Protein AF-A0AAU9E3R1-F1 (afdb_monomer_lite)

Foldseek 3Di:
DVVQAFDKAKWFFPAWAQRADPPDRAGQNFTKTFGPPDQAQVGDGQIETEPDDRGTDGMDIFGFFKWKDFPVDRHIHTYGYHDHPPDDLVRVCVNCCSPCVVTDIDMDGPNPPPPDPPLPLVDFDDDPHDTDWDWDADPNDIDTHRDGDDDDPPDDPVRRVVVD

Organism: NCBI:txid3065157

Structure (mmCIF, N/CA/C/O backbone):
data_AF-A0AAU9E3R1-F1
#
_entry.id   AF-A0AAU9E3R1-F1
#
loop_
_atom_site.group_PDB
_atom_site.id
_atom_site.type_symbol
_atom_site.label_atom_id
_atom_site.label_alt_id
_atom_site.label_comp_id
_atom_site.label_asym_id
_atom_site.label_entity_id
_atom_site.label_seq_id
_atom_site.pdbx_PDB_ins_code
_atom_site.Cartn_x
_atom_site.Cartn_y
_atom_site.Cartn_z
_atom_site.occupancy
_atom_site.B_iso_or_equiv
_atom_site.auth_seq_id
_atom_site.auth_comp_id
_atom_site.auth_asym_id
_atom_site.auth_atom_id
_atom_site.pdbx_PDB_model_num
ATOM 1 N N . MET A 1 1 ? -1.025 -15.564 2.457 1.00 79.44 1 MET A N 1
ATOM 2 C CA . MET A 1 1 ? -0.574 -14.158 2.478 1.00 79.44 1 MET A CA 1
ATOM 3 C C . MET A 1 1 ? -0.829 -13.427 3.807 1.00 79.44 1 MET A C 1
ATOM 5 O O . MET A 1 1 ? 0.032 -12.688 4.262 1.00 79.44 1 MET A O 1
ATOM 9 N N . ASN A 1 2 ? -1.946 -13.687 4.497 1.00 80.19 2 ASN A N 1
ATOM 10 C CA . ASN A 1 2 ? -2.422 -12.922 5.670 1.00 80.19 2 ASN A CA 1
ATOM 11 C C . ASN A 1 2 ? -1.436 -12.721 6.838 1.00 80.19 2 ASN A C 1
ATOM 13 O O . ASN A 1 2 ? -1.555 -11.736 7.556 1.00 80.19 2 ASN A O 1
ATOM 17 N N . LYS A 1 3 ? -0.437 -13.598 7.016 1.00 83.56 3 LYS A N 1
ATOM 18 C CA . LYS A 1 3 ? 0.594 -13.469 8.068 1.00 83.56 3 LYS A CA 1
ATOM 19 C C . LYS A 1 3 ? 1.448 -12.195 7.973 1.00 83.56 3 LYS A C 1
ATOM 21 O O . LYS A 1 3 ? 2.125 -11.855 8.937 1.00 83.56 3 LYS A O 1
ATOM 26 N N . TYR A 1 4 ? 1.464 -11.550 6.805 1.00 88.25 4 TYR A N 1
ATOM 27 C CA . TYR A 1 4 ? 2.229 -10.327 6.573 1.00 88.25 4 TYR A CA 1
ATOM 28 C C . TYR A 1 4 ? 1.477 -9.072 7.000 1.00 88.25 4 TYR A C 1
ATOM 30 O O . TYR A 1 4 ? 2.124 -8.070 7.277 1.00 88.25 4 TYR A O 1
ATOM 38 N N . LEU A 1 5 ? 0.144 -9.111 7.081 1.00 89.88 5 LEU A N 1
ATOM 39 C CA . LEU A 1 5 ? -0.655 -7.948 7.453 1.00 89.88 5 LEU A CA 1
ATOM 40 C C . LEU A 1 5 ? -0.228 -7.449 8.844 1.00 89.88 5 LEU A C 1
ATOM 42 O O . LEU A 1 5 ? -0.174 -8.224 9.797 1.00 89.88 5 LEU A O 1
ATOM 46 N N . GLY A 1 6 ? 0.112 -6.165 8.957 1.00 87.31 6 GLY A N 1
ATOM 47 C CA . GLY A 1 6 ? 0.613 -5.569 10.200 1.00 87.31 6 GLY A CA 1
ATOM 48 C C . GLY A 1 6 ? 2.113 -5.652 10.428 1.00 87.31 6 GLY A C 1
ATOM 49 O O . GLY A 1 6 ? 2.620 -4.936 11.289 1.00 87.31 6 GLY A O 1
ATOM 50 N N . GLN A 1 7 ? 2.824 -6.477 9.664 1.00 91.94 7 GLN A N 1
ATOM 51 C CA . GLN A 1 7 ? 4.262 -6.637 9.823 1.00 91.94 7 GLN A CA 1
ATOM 52 C C . GLN A 1 7 ? 5.021 -5.516 9.125 1.00 91.94 7 GLN A C 1
ATOM 54 O O . GLN A 1 7 ? 4.616 -5.039 8.063 1.00 91.94 7 GLN A O 1
ATOM 59 N N . THR A 1 8 ? 6.155 -5.134 9.705 1.00 94.56 8 THR A N 1
ATOM 60 C CA . THR A 1 8 ? 7.157 -4.328 9.010 1.00 94.56 8 THR A CA 1
ATOM 61 C C . THR A 1 8 ? 7.978 -5.238 8.108 1.00 94.56 8 THR A C 1
ATOM 63 O O . THR A 1 8 ? 8.484 -6.268 8.556 1.00 94.56 8 THR A O 1
ATOM 66 N N . VAL A 1 9 ? 8.111 -4.867 6.839 1.00 94.25 9 VAL A N 1
ATOM 67 C CA . VAL A 1 9 ? 8.915 -5.596 5.857 1.00 94.25 9 VAL A CA 1
ATOM 68 C C . VAL A 1 9 ? 9.820 -4.628 5.106 1.00 94.25 9 VAL A C 1
ATOM 70 O O . VAL A 1 9 ? 9.459 -3.470 4.886 1.00 94.25 9 VAL A O 1
ATOM 73 N N . LYS A 1 10 ? 10.989 -5.122 4.695 1.00 95.19 10 LYS A N 1
ATOM 74 C CA . LYS A 1 10 ? 11.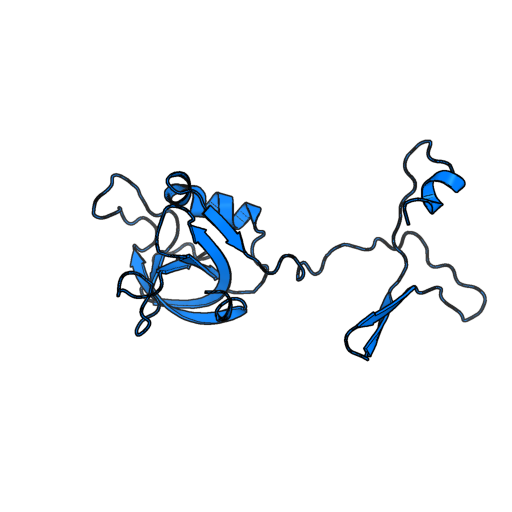910 -4.411 3.809 1.00 95.19 10 LYS A CA 1
ATOM 75 C C . LYS A 1 10 ? 11.772 -4.956 2.389 1.00 95.19 10 LYS A C 1
ATOM 77 O O . LYS A 1 10 ? 11.769 -6.172 2.197 1.00 95.19 10 LYS A O 1
ATOM 82 N N . ILE A 1 11 ? 11.667 -4.061 1.414 1.00 95.19 11 ILE A N 1
ATOM 83 C CA . ILE A 1 11 ? 11.524 -4.388 -0.006 1.00 95.19 11 ILE A CA 1
ATOM 84 C C . ILE A 1 11 ? 12.573 -3.675 -0.853 1.00 95.19 11 ILE A C 1
ATOM 86 O O . ILE A 1 11 ? 13.043 -2.585 -0.510 1.00 95.19 11 ILE A O 1
ATOM 90 N N . LYS A 1 12 ? 12.917 -4.299 -1.980 1.00 96.06 12 LYS A N 1
ATOM 91 C CA . LYS A 1 12 ? 13.705 -3.687 -3.053 1.00 96.06 12 LYS A CA 1
ATOM 92 C C . LYS A 1 12 ? 12.769 -3.156 -4.123 1.00 96.06 12 LYS A C 1
ATOM 94 O O . LYS A 1 12 ? 11.805 -3.829 -4.477 1.00 96.06 12 LYS A O 1
ATOM 99 N N . ILE A 1 13 ? 13.066 -1.967 -4.632 1.00 96.38 13 ILE A N 1
ATOM 100 C CA . ILE A 1 13 ? 12.261 -1.327 -5.671 1.00 96.38 13 ILE A CA 1
ATOM 101 C C . ILE A 1 13 ? 12.754 -1.799 -7.033 1.00 96.38 13 ILE A C 1
ATOM 103 O O . ILE A 1 13 ? 13.927 -1.638 -7.367 1.00 96.38 13 ILE A O 1
ATOM 107 N N . ASP A 1 14 ? 11.857 -2.378 -7.819 1.00 94.31 14 ASP A N 1
ATOM 108 C CA . ASP A 1 14 ? 12.096 -2.768 -9.212 1.00 94.31 14 ASP A CA 1
ATOM 109 C C . ASP A 1 14 ? 11.474 -1.755 -10.189 1.00 94.31 14 ASP A C 1
ATOM 111 O O . ASP A 1 14 ? 11.982 -1.559 -11.294 1.00 94.31 14 ASP A O 1
ATOM 115 N N . ARG A 1 15 ? 10.400 -1.073 -9.770 1.00 96.06 15 ARG A N 1
ATOM 116 C CA . ARG A 1 15 ? 9.651 -0.093 -10.557 1.00 96.06 15 ARG A CA 1
ATOM 117 C C . ARG A 1 15 ? 9.432 1.170 -9.720 1.00 96.06 15 ARG A C 1
ATOM 119 O O . ARG A 1 15 ? 8.411 1.314 -9.042 1.00 96.06 15 ARG A O 1
ATOM 126 N N . PRO A 1 16 ? 10.400 2.103 -9.751 1.00 97.31 16 PRO A N 1
ATOM 127 C CA . PRO A 1 16 ? 10.285 3.368 -9.041 1.00 97.31 16 PRO A CA 1
ATOM 128 C C . PRO A 1 16 ? 9.123 4.217 -9.567 1.00 97.31 16 PRO A C 1
ATOM 130 O O . PRO A 1 16 ? 8.690 4.059 -10.714 1.00 97.31 16 PRO A O 1
ATOM 133 N N . LEU A 1 17 ? 8.655 5.157 -8.750 1.00 97.38 17 LEU A N 1
ATOM 134 C CA . LEU A 1 17 ? 7.641 6.136 -9.139 1.00 97.38 17 LEU A CA 1
ATOM 135 C C . LEU A 1 17 ? 8.030 6.830 -10.458 1.00 97.38 17 LEU A C 1
ATOM 137 O O . LEU A 1 17 ? 9.159 7.281 -10.640 1.00 97.38 17 LEU A O 1
ATOM 141 N N . GLY A 1 18 ? 7.084 6.891 -11.394 1.00 95.94 18 GLY A N 1
ATOM 142 C CA . GLY A 1 18 ? 7.255 7.470 -12.728 1.00 95.94 18 GLY A CA 1
ATOM 143 C C . GLY A 1 18 ? 7.895 6.533 -13.757 1.00 95.94 18 GLY A C 1
ATOM 144 O O . GLY A 1 18 ? 7.987 6.896 -14.930 1.00 95.94 18 GLY A O 1
ATOM 145 N N . SER A 1 19 ? 8.318 5.327 -13.365 1.00 96.25 19 SER A N 1
ATOM 146 C CA . SER A 1 19 ? 8.871 4.347 -14.304 1.00 96.25 19 SER A CA 1
ATOM 147 C C . SER A 1 19 ? 7.798 3.761 -15.228 1.00 96.25 19 SER A C 1
ATOM 149 O O . SER A 1 19 ? 6.614 3.675 -14.889 1.00 96.25 19 SER A O 1
ATOM 151 N N . LYS A 1 20 ? 8.218 3.357 -16.431 1.00 94.50 20 LYS A N 1
ATOM 152 C CA . LYS A 1 20 ? 7.357 2.696 -17.417 1.00 94.50 20 LYS A CA 1
ATOM 153 C C . LYS A 1 20 ? 7.396 1.181 -17.227 1.00 94.50 20 LYS A C 1
ATOM 155 O O . LYS A 1 20 ? 8.466 0.608 -17.031 1.00 94.50 20 LYS A O 1
ATOM 160 N N . HIS A 1 21 ? 6.247 0.524 -17.351 1.00 92.12 21 HIS A N 1
ATOM 161 C CA . HIS A 1 21 ? 6.158 -0.929 -17.314 1.00 92.12 21 HIS A CA 1
ATOM 162 C C . HIS A 1 21 ? 6.989 -1.551 -18.462 1.00 92.12 21 HIS A C 1
ATOM 164 O O . HIS A 1 21 ? 6.821 -1.153 -19.616 1.00 92.12 21 HIS A O 1
ATOM 170 N N . PRO A 1 22 ? 7.839 -2.569 -18.210 1.00 90.06 22 PRO A N 1
ATOM 171 C CA . PRO A 1 22 ? 8.751 -3.111 -19.229 1.00 90.06 22 PRO A CA 1
ATOM 172 C C . PRO A 1 22 ? 8.067 -3.681 -20.481 1.00 90.06 22 PRO A C 1
ATOM 174 O O . PRO A 1 22 ? 8.638 -3.664 -21.567 1.00 90.06 22 PRO A O 1
ATOM 177 N N . LYS A 1 23 ? 6.850 -4.218 -20.323 1.00 90.50 23 LYS A N 1
ATOM 178 C CA . LYS A 1 23 ? 6.089 -4.896 -21.392 1.00 90.50 23 LYS A CA 1
ATOM 179 C C . LYS A 1 23 ? 4.854 -4.135 -21.885 1.00 90.50 23 LYS A C 1
ATOM 181 O O . LYS A 1 23 ? 4.328 -4.473 -22.938 1.00 90.50 23 LYS A O 1
ATOM 186 N N . TYR A 1 24 ? 4.364 -3.156 -21.126 1.00 89.44 24 TYR A N 1
ATOM 187 C CA . TYR A 1 24 ? 3.051 -2.540 -21.352 1.00 89.44 24 TYR A CA 1
ATOM 188 C C . TYR A 1 24 ? 3.182 -1.018 -21.357 1.00 89.44 24 TYR A C 1
ATOM 190 O O . TYR A 1 24 ? 4.086 -0.472 -20.730 1.00 89.44 24 TYR A O 1
ATOM 198 N N . ASP A 1 25 ? 2.283 -0.321 -22.050 1.00 90.94 25 ASP A N 1
ATOM 199 C CA . ASP A 1 25 ? 2.281 1.146 -22.110 1.00 90.94 25 ASP A CA 1
ATOM 200 C C . ASP A 1 25 ? 1.593 1.758 -20.878 1.00 90.94 25 ASP A C 1
ATOM 202 O O . ASP A 1 25 ? 0.580 2.443 -20.966 1.00 90.94 25 ASP A O 1
ATOM 206 N N . LEU A 1 26 ? 2.132 1.435 -19.702 1.00 93.06 26 LEU A N 1
ATOM 207 C CA . LEU A 1 26 ? 1.637 1.851 -18.393 1.00 93.06 26 LEU A CA 1
ATOM 208 C C . LEU A 1 26 ? 2.780 2.497 -17.611 1.00 93.06 26 LEU A C 1
ATOM 210 O O . LEU A 1 26 ? 3.906 2.004 -17.644 1.00 93.06 26 LEU A O 1
ATOM 214 N N . PHE A 1 27 ? 2.489 3.569 -16.884 1.00 94.69 27 PHE A N 1
ATOM 215 C CA . PHE A 1 27 ? 3.428 4.187 -15.949 1.00 94.69 27 PHE A CA 1
ATOM 216 C C . PHE A 1 27 ? 3.020 3.871 -14.516 1.00 94.69 27 PHE A C 1
ATOM 218 O O . PHE A 1 27 ? 1.831 3.757 -14.227 1.00 94.69 27 PHE A O 1
ATOM 225 N N . TYR A 1 28 ? 4.005 3.749 -13.631 1.00 96.44 28 TYR A N 1
ATOM 226 C CA . TYR A 1 28 ? 3.792 3.522 -12.206 1.00 96.44 28 TYR A CA 1
ATOM 227 C C . TYR A 1 28 ? 3.655 4.865 -11.477 1.00 96.44 28 TYR A C 1
ATOM 229 O O . TYR A 1 28 ? 4.656 5.561 -11.313 1.00 96.44 28 TYR A O 1
ATOM 237 N N . PRO A 1 29 ? 2.450 5.264 -11.023 1.00 96.50 29 PRO A N 1
ATOM 238 C CA . PRO A 1 29 ? 2.260 6.500 -10.261 1.00 96.50 29 PRO A CA 1
ATOM 239 C C . PRO A 1 29 ? 2.720 6.373 -8.799 1.00 96.50 29 PRO A C 1
ATOM 241 O O . PRO A 1 29 ? 2.718 7.360 -8.070 1.00 96.50 29 PRO A O 1
ATOM 244 N N . ILE A 1 30 ? 3.098 5.166 -8.374 1.00 97.62 30 ILE A N 1
ATOM 245 C CA . ILE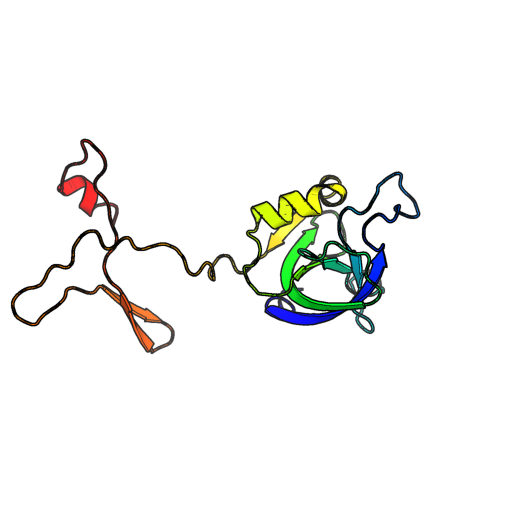 A 1 30 ? 3.574 4.817 -7.034 1.00 97.62 30 ILE A CA 1
ATOM 246 C C . ILE A 1 30 ? 4.790 3.895 -7.147 1.00 97.62 30 ILE A C 1
ATOM 248 O O . ILE A 1 30 ? 4.962 3.230 -8.168 1.00 97.62 30 ILE A O 1
ATOM 252 N N . ASN A 1 31 ? 5.628 3.839 -6.110 1.00 98.12 31 ASN A N 1
ATOM 253 C CA . ASN A 1 31 ? 6.745 2.895 -6.084 1.00 98.12 31 ASN A CA 1
ATOM 254 C C . ASN A 1 31 ? 6.221 1.452 -5.954 1.00 98.12 31 ASN A C 1
ATOM 256 O O . ASN A 1 31 ? 5.293 1.182 -5.186 1.00 98.12 31 ASN A O 1
ATOM 260 N N . TYR A 1 32 ? 6.844 0.535 -6.688 1.00 97.19 32 TYR A N 1
ATOM 261 C CA . TYR A 1 32 ? 6.552 -0.896 -6.669 1.00 97.19 32 TYR A CA 1
ATOM 262 C C . TYR A 1 32 ? 7.855 -1.684 -6.520 1.00 97.19 32 TYR A C 1
ATOM 264 O O . TYR A 1 32 ? 8.912 -1.255 -6.990 1.00 97.19 32 TYR A O 1
ATOM 272 N N . GLY A 1 33 ? 7.782 -2.794 -5.795 1.00 95.44 33 GLY A N 1
ATOM 273 C CA . GLY A 1 33 ? 8.936 -3.609 -5.449 1.00 95.44 33 GLY A CA 1
ATOM 274 C C . GLY A 1 33 ? 8.544 -4.994 -4.961 1.00 95.44 33 GLY A C 1
ATOM 275 O O . GLY A 1 33 ? 7.380 -5.373 -5.020 1.00 95.44 33 GLY A O 1
ATOM 276 N N . TYR A 1 34 ? 9.516 -5.723 -4.419 1.00 94.50 34 TYR A N 1
ATOM 277 C CA . TYR A 1 34 ? 9.324 -7.077 -3.896 1.00 94.50 34 TYR A CA 1
ATOM 278 C C . TYR A 1 34 ? 10.118 -7.311 -2.605 1.00 94.50 34 TYR A C 1
ATOM 280 O O . TYR A 1 34 ? 11.138 -6.661 -2.343 1.00 94.50 34 TYR A O 1
ATOM 288 N N . ILE A 1 35 ? 9.663 -8.263 -1.784 1.00 91.62 35 ILE A N 1
ATOM 289 C CA . ILE A 1 35 ? 10.396 -8.706 -0.589 1.00 91.62 35 ILE A CA 1
ATOM 290 C C . ILE A 1 35 ? 11.518 -9.666 -1.007 1.00 91.62 35 ILE A C 1
ATOM 292 O O . ILE A 1 35 ? 11.269 -10.784 -1.465 1.00 91.62 35 ILE A O 1
ATOM 296 N N . GLU A 1 36 ? 12.768 -9.257 -0.789 1.00 83.75 36 GLU A N 1
ATOM 297 C CA . GLU A 1 36 ? 13.945 -10.079 -1.081 1.00 83.75 36 GLU A CA 1
ATOM 298 C C . GLU A 1 36 ? 13.976 -11.362 -0.229 1.00 83.75 36 GLU A C 1
ATOM 300 O O . GLU A 1 36 ? 13.693 -11.344 0.969 1.00 83.75 36 GLU A O 1
ATOM 305 N N . GLY A 1 37 ? 14.326 -12.494 -0.848 1.00 75.31 37 GLY A N 1
ATOM 306 C CA . GLY A 1 37 ? 14.452 -13.784 -0.158 1.00 75.31 37 GLY A CA 1
ATOM 307 C C . GLY A 1 37 ? 13.125 -14.477 0.176 1.00 75.31 37 GLY A C 1
ATOM 308 O O . GLY A 1 37 ? 13.131 -15.496 0.867 1.00 75.31 37 GLY A O 1
ATOM 309 N N . THR A 1 38 ? 11.994 -13.954 -0.306 1.00 77.88 38 THR A N 1
ATOM 310 C CA . THR A 1 38 ? 10.702 -14.658 -0.282 1.00 77.88 38 THR A CA 1
ATOM 311 C C . THR A 1 38 ? 10.424 -15.332 -1.622 1.00 77.88 38 THR A C 1
ATOM 313 O O . THR A 1 38 ? 11.009 -14.954 -2.631 1.00 77.88 38 THR A O 1
ATOM 316 N N . ILE A 1 39 ? 9.562 -16.351 -1.606 1.00 68.94 39 ILE A N 1
ATOM 317 C CA . ILE A 1 39 ? 9.095 -17.056 -2.802 1.00 68.94 39 ILE A CA 1
ATOM 318 C C . ILE A 1 39 ? 7.562 -16.978 -2.801 1.00 68.94 39 ILE A C 1
ATOM 320 O O . ILE A 1 39 ? 6.922 -17.452 -1.856 1.00 68.94 39 ILE A O 1
ATOM 324 N N . ALA A 1 40 ? 6.997 -16.329 -3.813 1.00 67.88 40 ALA A N 1
ATOM 325 C CA . ALA A 1 40 ? 5.579 -16.232 -4.117 1.00 67.88 40 ALA A CA 1
ATOM 326 C C . ALA A 1 40 ? 5.120 -17.458 -4.932 1.00 67.88 40 ALA A C 1
ATOM 328 O O . ALA A 1 40 ? 5.863 -18.426 -5.104 1.00 67.88 40 ALA A O 1
ATOM 329 N N . GLY A 1 41 ? 3.858 -17.468 -5.371 1.00 59.44 41 GLY A N 1
ATOM 330 C CA . GLY A 1 41 ? 3.254 -18.619 -6.058 1.00 59.44 41 GLY A CA 1
ATOM 331 C C . GLY A 1 41 ? 3.909 -18.976 -7.399 1.00 59.44 41 GLY A C 1
ATOM 332 O O . GLY A 1 41 ? 3.807 -20.118 -7.843 1.00 59.44 41 GLY A O 1
ATOM 333 N N . ASP A 1 42 ? 4.597 -18.020 -8.012 1.00 61.06 42 ASP A N 1
ATOM 334 C CA . ASP A 1 42 ? 5.278 -18.095 -9.306 1.00 61.06 42 ASP A CA 1
ATOM 335 C C . ASP A 1 42 ? 6.777 -18.439 -9.203 1.00 61.06 42 ASP A C 1
ATOM 337 O O . ASP A 1 42 ? 7.409 -18.768 -10.207 1.00 61.06 42 ASP A O 1
ATOM 341 N N . GLY A 1 43 ? 7.340 -18.423 -7.991 1.00 61.53 43 GLY A N 1
ATOM 342 C CA . GLY A 1 43 ? 8.766 -18.632 -7.753 1.00 61.53 43 GLY A CA 1
ATOM 343 C C . GLY A 1 43 ? 9.583 -17.347 -7.562 1.00 61.53 43 GLY A C 1
ATOM 344 O O . GLY A 1 43 ? 10.769 -17.461 -7.244 1.00 61.53 43 GLY A O 1
ATOM 345 N N . GLU A 1 44 ? 8.987 -16.159 -7.714 1.00 74.88 44 GLU A N 1
ATOM 346 C CA . GLU A 1 44 ? 9.649 -14.859 -7.521 1.00 74.88 44 GLU A CA 1
ATOM 347 C C . GLU A 1 44 ? 9.372 -14.263 -6.128 1.00 74.88 44 GLU A C 1
ATOM 349 O O . GLU A 1 44 ? 8.744 -14.885 -5.276 1.00 74.88 44 GLU A O 1
ATOM 354 N N . GLY A 1 45 ? 9.912 -13.078 -5.830 1.00 80.88 45 GLY A N 1
ATOM 355 C CA . GLY A 1 45 ? 9.660 -12.395 -4.557 1.00 80.88 45 GLY A CA 1
ATOM 356 C C . GLY A 1 45 ? 8.206 -11.936 -4.430 1.00 80.88 45 GLY A C 1
ATOM 357 O O . GLY A 1 45 ? 7.554 -11.630 -5.419 1.00 80.88 45 GLY A O 1
ATOM 358 N N . ILE A 1 46 ? 7.687 -11.840 -3.204 1.00 90.12 46 ILE A N 1
ATOM 359 C CA . ILE A 1 46 ? 6.327 -11.325 -2.990 1.00 90.12 46 ILE A CA 1
ATOM 360 C C . ILE A 1 46 ? 6.299 -9.827 -3.300 1.00 90.12 46 ILE A C 1
ATOM 362 O O . ILE A 1 46 ? 6.972 -9.041 -2.626 1.00 90.12 46 ILE A O 1
ATOM 366 N N . ASP A 1 47 ? 5.492 -9.458 -4.288 1.00 93.94 47 ASP A N 1
ATOM 367 C CA . ASP A 1 47 ? 5.342 -8.091 -4.774 1.00 93.94 47 ASP A CA 1
ATOM 368 C C . ASP A 1 47 ? 4.584 -7.166 -3.813 1.00 93.94 47 ASP A C 1
ATOM 370 O O . ASP A 1 47 ? 3.705 -7.579 -3.048 1.00 93.94 47 ASP A O 1
ATOM 374 N N . ALA A 1 48 ? 4.904 -5.877 -3.895 1.00 96.25 48 ALA A N 1
ATOM 375 C CA . ALA A 1 48 ? 4.440 -4.850 -2.982 1.00 96.25 48 ALA A CA 1
ATOM 376 C C . ALA A 1 48 ? 4.291 -3.470 -3.649 1.00 96.25 48 ALA A C 1
ATOM 378 O O . ALA A 1 48 ? 5.218 -2.955 -4.274 1.00 96.25 48 ALA A O 1
ATOM 379 N N . TYR A 1 49 ? 3.144 -2.830 -3.417 1.00 97.81 49 TYR A N 1
ATOM 380 C CA . TYR A 1 49 ? 2.904 -1.407 -3.673 1.00 97.81 49 TYR A CA 1
ATOM 381 C C . TYR A 1 49 ? 3.315 -0.564 -2.462 1.00 97.81 49 TYR A C 1
ATOM 383 O O . TYR A 1 49 ? 3.027 -0.951 -1.330 1.00 97.81 49 TYR A O 1
ATOM 391 N N . ILE A 1 50 ? 3.907 0.613 -2.677 1.00 98.00 50 ILE A N 1
ATOM 392 C CA . ILE A 1 50 ? 4.199 1.578 -1.606 1.00 98.00 50 ILE A CA 1
ATOM 393 C C . ILE A 1 50 ? 3.320 2.811 -1.763 1.00 98.00 50 ILE A C 1
ATOM 395 O O . ILE A 1 50 ? 3.348 3.478 -2.797 1.00 98.00 50 ILE A O 1
ATOM 399 N N . LEU A 1 51 ? 2.583 3.149 -0.709 1.00 97.44 51 LEU A N 1
ATOM 400 C CA . LEU A 1 51 ? 1.749 4.343 -0.647 1.00 97.44 51 LEU A CA 1
ATOM 401 C C . LEU A 1 51 ? 2.350 5.389 0.297 1.00 97.44 51 LEU A C 1
ATOM 403 O O . LEU A 1 51 ? 2.875 5.061 1.360 1.00 97.44 51 LEU A O 1
ATOM 407 N N . GLY A 1 52 ? 2.210 6.661 -0.080 1.00 95.00 52 GLY A N 1
ATOM 408 C CA . GLY A 1 52 ? 2.617 7.807 0.744 1.00 95.00 52 GLY A CA 1
ATOM 409 C C . GLY A 1 52 ? 4.046 8.292 0.533 1.00 95.00 52 GLY A C 1
ATOM 410 O O . GLY A 1 52 ? 4.455 9.239 1.198 1.00 95.00 52 GLY A O 1
ATOM 411 N N . GLU A 1 53 ? 4.768 7.695 -0.413 1.00 96.12 53 GLU A N 1
ATOM 412 C CA . GLU A 1 53 ? 6.092 8.136 -0.846 1.00 96.12 53 GLU A CA 1
ATOM 413 C C . GLU A 1 53 ? 5.989 8.780 -2.231 1.00 96.12 53 GLU A C 1
ATOM 415 O O . GLU A 1 53 ? 5.466 8.172 -3.166 1.00 96.12 53 GLU A O 1
ATOM 420 N N . PHE A 1 54 ? 6.477 10.016 -2.352 1.00 95.44 54 PHE A N 1
ATOM 421 C CA . PHE A 1 54 ? 6.307 10.854 -3.549 1.00 95.44 54 PHE A CA 1
ATOM 422 C C . PHE A 1 54 ? 7.598 11.050 -4.353 1.00 95.44 54 PHE A C 1
ATOM 424 O O . PHE A 1 54 ? 7.611 11.803 -5.320 1.00 95.44 54 PHE A O 1
ATOM 431 N N . GLU A 1 55 ? 8.663 10.348 -3.973 1.00 96.75 55 GLU A N 1
ATOM 432 C CA . GLU A 1 55 ? 9.944 10.327 -4.676 1.00 96.75 55 GLU A CA 1
ATOM 433 C C . GLU A 1 55 ? 10.250 8.897 -5.159 1.00 96.75 55 GLU A C 1
ATOM 435 O O . GLU A 1 55 ? 9.808 7.930 -4.524 1.00 96.75 55 GLU A O 1
ATOM 440 N N . PRO A 1 56 ? 10.997 8.718 -6.263 1.00 97.06 56 PRO A N 1
ATOM 441 C CA . PRO A 1 56 ? 11.498 7.410 -6.674 1.00 97.06 56 PRO A CA 1
ATOM 442 C C . PRO A 1 56 ? 12.442 6.822 -5.618 1.00 97.06 56 PRO A C 1
ATOM 444 O O . PRO A 1 56 ? 13.375 7.488 -5.167 1.00 97.06 56 PRO A O 1
ATOM 447 N N . LEU A 1 57 ? 12.228 5.560 -5.248 1.00 96.50 57 LEU A N 1
ATOM 448 C CA . LEU A 1 57 ? 13.016 4.869 -4.223 1.00 96.50 57 LEU A CA 1
ATOM 449 C C . LEU A 1 57 ? 13.849 3.723 -4.816 1.00 96.50 57 LEU A C 1
ATOM 451 O O . LEU A 1 57 ? 13.561 3.225 -5.901 1.00 96.50 57 LEU A O 1
ATOM 455 N N . SER A 1 58 ? 14.880 3.287 -4.087 1.00 96.44 58 SER A N 1
ATOM 456 C CA . SER A 1 58 ? 15.667 2.077 -4.391 1.00 96.44 58 SER A CA 1
ATOM 457 C C . SER A 1 58 ? 15.391 0.932 -3.410 1.00 96.44 58 SER A C 1
ATOM 459 O O . SER A 1 58 ? 15.389 -0.239 -3.790 1.00 96.44 58 SER A O 1
ATOM 461 N N . GLU A 1 59 ? 15.097 1.267 -2.155 1.00 96.94 59 GLU A N 1
ATOM 462 C CA . GLU A 1 59 ? 14.639 0.358 -1.109 1.00 96.94 59 GLU A CA 1
ATOM 463 C C . GLU A 1 59 ? 13.595 1.052 -0.232 1.00 96.94 59 GLU A C 1
ATOM 465 O O . GLU A 1 59 ? 13.555 2.282 -0.151 1.00 96.94 59 GLU A O 1
ATOM 470 N N . TYR A 1 60 ? 12.750 0.264 0.427 1.00 97.12 60 TYR A N 1
ATOM 471 C CA . TYR A 1 60 ? 11.764 0.780 1.369 1.00 97.12 60 TYR A CA 1
ATOM 472 C C . TYR A 1 60 ? 11.551 -0.192 2.522 1.00 97.12 60 TYR A C 1
ATOM 474 O O . TYR A 1 60 ? 11.509 -1.405 2.322 1.00 97.12 60 TYR A O 1
ATOM 482 N N . GLU A 1 61 ? 11.389 0.344 3.727 1.00 96.44 61 GLU A N 1
ATOM 483 C CA . GLU A 1 61 ? 10.946 -0.405 4.897 1.00 96.44 61 GLU A CA 1
ATOM 484 C C . GLU A 1 61 ? 9.640 0.211 5.393 1.00 96.44 61 GLU A C 1
ATOM 486 O O . GLU A 1 61 ? 9.578 1.402 5.697 1.00 96.44 61 GLU A O 1
ATOM 491 N N . GLY A 1 62 ? 8.586 -0.598 5.457 1.00 95.19 62 GLY A N 1
ATOM 492 C CA . GLY A 1 62 ? 7.257 -0.119 5.808 1.00 95.19 62 GLY A CA 1
ATOM 493 C C . GLY A 1 62 ? 6.364 -1.216 6.354 1.00 95.19 62 GLY A C 1
ATOM 494 O O . GLY A 1 62 ? 6.688 -2.403 6.300 1.00 95.19 62 GLY A O 1
ATOM 495 N N . LYS A 1 63 ? 5.221 -0.806 6.898 1.00 94.94 63 LYS A N 1
ATOM 496 C CA . LYS A 1 63 ? 4.215 -1.720 7.434 1.00 94.94 63 LYS A CA 1
ATOM 497 C C . LYS A 1 63 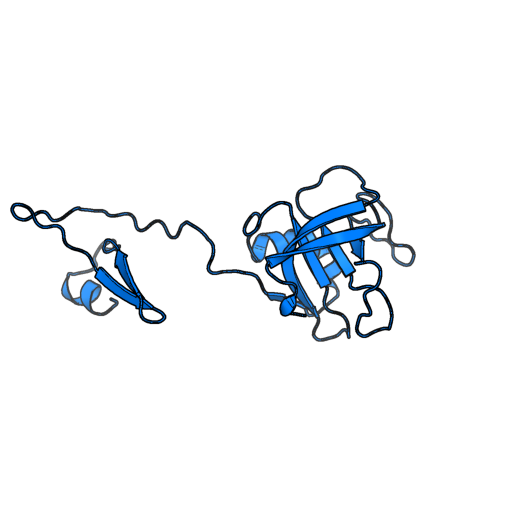? 3.285 -2.169 6.324 1.00 94.94 63 LYS A C 1
ATOM 499 O O . LYS A 1 63 ? 2.797 -1.344 5.557 1.00 94.94 63 LYS A O 1
ATOM 504 N N . VAL A 1 64 ? 2.984 -3.461 6.282 1.00 95.44 64 VAL A N 1
ATOM 505 C CA . VAL A 1 64 ? 1.962 -4.010 5.388 1.00 95.44 64 VAL A CA 1
ATOM 506 C C . VAL A 1 64 ? 0.587 -3.598 5.911 1.00 95.44 64 VAL A C 1
ATOM 508 O O . VAL A 1 64 ? 0.110 -4.111 6.926 1.00 95.44 64 VAL A O 1
ATOM 511 N N . ILE A 1 65 ? -0.043 -2.654 5.220 1.00 93.50 65 ILE A N 1
ATOM 512 C CA . ILE A 1 65 ? -1.348 -2.088 5.577 1.00 93.50 65 ILE A CA 1
ATOM 513 C C . ILE A 1 65 ? -2.514 -2.802 4.893 1.00 93.50 65 ILE A C 1
ATOM 515 O O . ILE A 1 65 ? -3.647 -2.699 5.361 1.00 93.50 65 ILE A O 1
ATOM 519 N N . GLY A 1 66 ? -2.241 -3.525 3.806 1.00 94.25 66 GLY A N 1
ATOM 520 C CA . GLY A 1 66 ? -3.246 -4.246 3.041 1.00 94.25 66 GLY A CA 1
ATOM 521 C C . GLY A 1 66 ? -2.650 -5.371 2.204 1.00 94.25 66 GLY A C 1
ATOM 522 O O . GLY A 1 66 ? -1.444 -5.414 1.953 1.00 94.25 66 GLY A O 1
ATOM 523 N N . ILE A 1 67 ? -3.515 -6.288 1.788 1.00 94.62 67 ILE A N 1
ATOM 524 C CA . ILE A 1 67 ? -3.212 -7.375 0.858 1.00 94.62 67 ILE A CA 1
ATOM 525 C C . ILE A 1 67 ? -4.254 -7.322 -0.253 1.00 94.62 67 ILE A C 1
ATOM 527 O O . ILE A 1 67 ? -5.451 -7.327 0.025 1.00 94.62 67 ILE A O 1
ATOM 531 N N . ILE A 1 68 ? -3.791 -7.274 -1.495 1.00 95.25 68 ILE A N 1
ATOM 532 C CA . ILE A 1 68 ? -4.609 -7.362 -2.699 1.00 95.25 68 ILE A CA 1
ATOM 533 C C . ILE A 1 68 ? -4.575 -8.818 -3.149 1.00 95.25 68 ILE A C 1
ATOM 535 O O . ILE A 1 68 ? -3.530 -9.319 -3.555 1.00 95.25 68 ILE A O 1
ATOM 539 N N . ASN A 1 69 ? -5.706 -9.501 -3.031 1.00 91.69 69 ASN A N 1
ATOM 540 C CA . ASN A 1 69 ? -5.881 -10.866 -3.494 1.00 91.69 69 ASN A CA 1
ATOM 541 C C . ASN A 1 69 ? -6.475 -10.854 -4.897 1.00 91.69 69 ASN A C 1
ATOM 543 O O . ASN A 1 69 ? -7.567 -10.321 -5.089 1.00 91.69 69 ASN A O 1
ATOM 547 N N . ARG A 1 70 ? -5.769 -11.425 -5.869 1.00 92.06 70 ARG A N 1
ATOM 548 C CA . ARG A 1 70 ? -6.266 -11.549 -7.241 1.00 92.06 70 ARG A CA 1
ATOM 549 C C . ARG A 1 70 ? -6.888 -12.928 -7.426 1.00 92.06 70 ARG A C 1
ATOM 551 O O . ARG A 1 70 ? -6.250 -13.940 -7.178 1.00 92.06 70 ARG A O 1
ATOM 558 N N . LYS A 1 71 ? -8.138 -12.976 -7.885 1.00 88.62 71 LYS A N 1
ATOM 559 C CA . LYS A 1 71 ? -8.877 -14.232 -8.114 1.00 88.62 71 LYS A CA 1
ATOM 560 C C . LYS A 1 71 ? -8.529 -14.897 -9.436 1.00 88.62 71 LYS A C 1
ATOM 562 O O . LYS A 1 71 ? -8.653 -16.111 -9.569 1.00 88.62 71 LYS A O 1
ATOM 567 N N . ASN A 1 72 ? -8.154 -14.094 -10.425 1.00 87.12 72 ASN A N 1
ATOM 568 C CA . ASN A 1 72 ? -7.836 -14.532 -11.780 1.00 87.12 72 ASN A CA 1
ATOM 569 C C . ASN A 1 72 ? -6.323 -14.592 -12.049 1.00 87.12 72 ASN A C 1
ATOM 571 O O . ASN A 1 72 ? -5.918 -14.671 -13.208 1.00 87.12 72 ASN A O 1
ATOM 575 N N . ASP A 1 73 ? -5.510 -14.532 -10.996 1.00 84.44 73 ASP A N 1
ATOM 576 C CA . ASP A 1 73 ? -4.051 -14.540 -11.043 1.00 84.44 73 ASP A CA 1
ATOM 577 C C . ASP A 1 73 ? -3.515 -15.357 -9.857 1.00 84.44 73 ASP A C 1
ATOM 579 O O . ASP A 1 73 ? -4.203 -15.509 -8.849 1.00 84.44 73 ASP A O 1
ATOM 583 N N . ASN A 1 74 ? -2.304 -15.902 -9.963 1.00 77.19 74 ASN A N 1
ATOM 584 C CA . ASN A 1 74 ? -1.748 -16.784 -8.923 1.00 77.19 74 ASN A CA 1
ATOM 585 C C . ASN A 1 74 ? -0.957 -16.032 -7.837 1.00 77.19 74 ASN A C 1
ATOM 587 O O . ASN A 1 74 ? -0.350 -16.659 -6.964 1.00 77.19 74 ASN A O 1
ATOM 591 N N . GLU A 1 75 ? -0.958 -14.701 -7.884 1.00 83.25 75 GLU A N 1
ATOM 592 C CA . GLU A 1 75 ? -0.155 -13.848 -7.017 1.00 83.25 75 GLU A CA 1
ATOM 593 C C . GLU A 1 75 ? -0.993 -12.794 -6.301 1.00 83.25 75 GLU A C 1
ATOM 595 O O . GLU A 1 75 ? -1.584 -11.897 -6.907 1.00 83.25 75 GLU A O 1
ATOM 600 N N . ASP A 1 76 ? -0.943 -12.853 -4.974 1.00 90.31 76 ASP A N 1
ATOM 601 C CA . ASP A 1 76 ? -1.366 -11.754 -4.120 1.00 90.31 76 ASP A CA 1
ATOM 602 C C . ASP A 1 76 ? -0.285 -10.667 -4.088 1.00 90.31 76 ASP A C 1
ATOM 604 O O . ASP A 1 76 ? 0.914 -10.958 -4.141 1.00 90.31 76 ASP A O 1
ATOM 608 N N . LYS A 1 77 ? -0.699 -9.411 -3.911 1.00 93.62 77 LYS A N 1
ATOM 609 C CA . LYS A 1 77 ? 0.216 -8.274 -3.750 1.00 93.62 77 LYS A CA 1
ATOM 610 C C . LYS A 1 77 ? 0.054 -7.629 -2.388 1.00 93.62 77 LYS A C 1
ATOM 612 O O . LYS A 1 77 ? -1.044 -7.547 -1.839 1.00 93.62 77 LYS A O 1
ATOM 617 N N . LEU A 1 78 ? 1.157 -7.171 -1.815 1.00 95.94 78 LEU A N 1
ATOM 618 C CA . LEU A 1 78 ? 1.150 -6.432 -0.559 1.00 95.94 78 LEU A CA 1
ATOM 619 C C . LEU A 1 78 ? 0.986 -4.935 -0.819 1.00 95.94 78 LEU A C 1
ATOM 621 O O . LEU A 1 78 ? 1.345 -4.419 -1.875 1.00 95.94 78 LEU A O 1
ATOM 625 N N . VAL A 1 79 ? 0.470 -4.223 0.175 1.00 97.31 79 VAL A N 1
ATOM 626 C CA . VAL A 1 79 ? 0.416 -2.760 0.183 1.00 97.31 79 VAL A CA 1
ATOM 627 C C . VAL A 1 79 ? 1.117 -2.277 1.436 1.00 97.31 79 VAL A C 1
ATOM 629 O O . VAL A 1 79 ? 0.734 -2.652 2.545 1.00 97.31 79 VAL A O 1
ATOM 632 N N . LEU A 1 80 ? 2.150 -1.462 1.260 1.00 97.44 80 LEU A N 1
ATOM 633 C CA . LEU A 1 80 ? 2.983 -0.927 2.325 1.00 97.44 80 LEU A CA 1
ATOM 634 C C . LEU A 1 80 ? 2.756 0.574 2.474 1.00 97.44 80 LEU A C 1
ATOM 636 O O . LEU A 1 80 ? 2.575 1.297 1.496 1.00 97.44 80 LEU A O 1
ATOM 640 N N . ALA A 1 81 ? 2.824 1.041 3.713 1.00 95.81 81 ALA A N 1
ATOM 641 C CA . ALA A 1 81 ? 2.932 2.454 4.047 1.00 95.81 81 ALA A CA 1
ATOM 642 C C . ALA A 1 81 ? 3.691 2.615 5.368 1.00 95.81 81 ALA A C 1
ATOM 644 O O . ALA A 1 81 ? 4.005 1.640 6.057 1.00 95.81 81 ALA A O 1
ATOM 645 N N . LYS A 1 82 ? 3.950 3.865 5.751 1.00 92.62 82 LYS A N 1
ATOM 646 C CA . LYS A 1 82 ? 4.669 4.190 6.986 1.00 92.62 82 LYS A CA 1
ATOM 647 C C . LYS A 1 82 ? 3.961 3.688 8.249 1.00 92.62 82 LYS A C 1
ATOM 649 O O . LYS A 1 82 ? 4.604 3.156 9.149 1.00 92.62 82 LYS A O 1
ATOM 654 N N . GLU A 1 83 ? 2.638 3.837 8.317 1.00 86.88 83 GLU A N 1
ATOM 655 C CA . GLU A 1 83 ? 1.841 3.466 9.487 1.00 86.88 83 GLU A CA 1
ATOM 656 C C . GLU A 1 83 ? 0.613 2.634 9.111 1.00 86.88 83 GLU A C 1
ATOM 658 O O . GLU A 1 83 ? 0.056 2.751 8.020 1.00 86.88 83 GLU A O 1
ATOM 663 N N . LEU A 1 84 ? 0.151 1.802 10.050 1.00 83.69 84 LEU A N 1
ATOM 664 C CA . LEU A 1 84 ? -1.127 1.105 9.898 1.00 83.69 84 LEU A CA 1
ATOM 665 C C . LEU A 1 84 ? -2.269 2.125 9.877 1.00 83.69 84 LEU A C 1
ATOM 667 O O . LEU A 1 84 ? -2.272 3.079 10.655 1.00 83.69 84 LEU A O 1
ATOM 671 N N . ASN A 1 85 ? -3.268 1.887 9.026 1.00 77.75 85 ASN A N 1
ATOM 672 C CA . ASN A 1 85 ? -4.442 2.752 8.838 1.00 77.75 85 ASN A CA 1
ATOM 673 C C . ASN A 1 85 ? -4.149 4.142 8.254 1.00 77.75 85 ASN A C 1
ATOM 675 O O . ASN A 1 85 ? -5.003 5.023 8.343 1.00 77.75 85 ASN A O 1
ATOM 679 N N . SER A 1 86 ? -2.983 4.358 7.634 1.00 84.81 86 SER A N 1
ATOM 680 C CA . SER A 1 86 ? -2.731 5.581 6.854 1.00 84.81 86 SER A CA 1
ATOM 681 C C . SER A 1 86 ? -3.668 5.727 5.650 1.00 84.81 86 SER A C 1
ATOM 683 O O . SER A 1 86 ? -3.886 6.845 5.190 1.00 84.81 86 SER A O 1
ATOM 685 N N . TYR A 1 87 ? -4.232 4.616 5.167 1.00 88.75 87 TYR A N 1
ATOM 686 C CA . TYR A 1 87 ? -5.146 4.567 4.030 1.00 88.75 87 TYR A CA 1
ATOM 687 C C . TYR A 1 87 ? -6.347 3.671 4.337 1.00 88.75 87 TYR A C 1
ATOM 689 O O . TYR A 1 87 ? -6.203 2.635 4.990 1.00 88.75 87 TYR A O 1
ATOM 697 N N . SER A 1 88 ? -7.529 4.063 3.860 1.00 87.31 88 SER A N 1
ATOM 698 C CA . SER A 1 88 ? -8.704 3.190 3.823 1.00 87.31 88 SER A CA 1
ATOM 699 C C . SER A 1 88 ? -8.609 2.189 2.673 1.00 87.31 88 SER A C 1
ATOM 701 O O . SER A 1 88 ? -7.861 2.396 1.716 1.00 87.31 88 SER A O 1
ATOM 703 N N . LYS A 1 89 ? -9.418 1.128 2.735 1.00 89.44 89 LYS A N 1
ATOM 704 C CA . LYS A 1 89 ? -9.554 0.151 1.652 1.00 89.44 89 LYS A CA 1
ATOM 705 C C . LYS A 1 89 ? -9.858 0.817 0.305 1.00 89.44 89 LYS A C 1
ATOM 707 O O . LYS A 1 89 ? -9.224 0.490 -0.692 1.00 89.44 89 LYS A O 1
ATOM 712 N N . GLU A 1 90 ? -10.760 1.796 0.289 1.00 90.00 90 GLU A N 1
ATOM 713 C CA . GLU A 1 90 ? -11.151 2.534 -0.920 1.00 90.00 90 GLU A CA 1
ATOM 714 C C . GLU A 1 90 ? -10.005 3.403 -1.455 1.00 90.00 90 GLU A C 1
ATOM 716 O O . GLU A 1 90 ? -9.815 3.507 -2.663 1.00 90.00 90 GLU A O 1
ATOM 721 N N . GLN A 1 91 ? -9.212 4.011 -0.565 1.00 93.06 91 GLN A N 1
ATOM 722 C CA . GLN A 1 91 ? -8.040 4.792 -0.968 1.00 93.06 91 GLN A CA 1
ATOM 723 C C . GLN A 1 91 ? -6.951 3.900 -1.561 1.00 93.06 91 GLN A C 1
ATOM 725 O O . GLN A 1 91 ? -6.365 4.267 -2.575 1.00 93.06 91 GLN A O 1
ATOM 730 N N . ILE A 1 92 ? -6.701 2.731 -0.961 1.00 95.31 92 ILE A N 1
ATOM 731 C CA . ILE A 1 92 ? -5.779 1.738 -1.522 1.00 95.31 92 ILE A CA 1
ATOM 732 C C . ILE A 1 92 ? -6.270 1.324 -2.910 1.00 95.31 92 ILE A C 1
ATOM 734 O O . ILE A 1 92 ? -5.505 1.418 -3.863 1.00 95.31 92 ILE A O 1
ATOM 738 N N . GLN A 1 93 ? -7.551 0.963 -3.036 1.00 95.06 93 GLN A N 1
ATOM 739 C CA . GLN A 1 93 ? -8.154 0.564 -4.307 1.00 95.06 93 GLN A CA 1
ATOM 740 C C . GLN A 1 93 ? -7.984 1.631 -5.393 1.00 95.06 93 GLN A C 1
ATOM 742 O O . GLN A 1 93 ? -7.595 1.304 -6.509 1.00 95.06 93 GLN A O 1
ATOM 747 N N . ALA A 1 94 ? -8.243 2.901 -5.073 1.00 96.12 94 ALA A N 1
ATOM 748 C CA . ALA A 1 94 ? -8.086 4.001 -6.020 1.00 96.12 94 ALA A CA 1
ATOM 749 C C . ALA A 1 94 ? -6.618 4.227 -6.423 1.00 96.12 94 ALA A C 1
ATOM 751 O O . ALA A 1 94 ? -6.325 4.477 -7.589 1.00 96.12 94 ALA A O 1
ATOM 752 N N . LEU A 1 95 ? -5.681 4.128 -5.474 1.00 96.75 95 LEU A N 1
ATOM 753 C CA . LEU A 1 95 ? -4.256 4.360 -5.730 1.00 96.75 95 LEU A CA 1
ATOM 754 C C . LEU A 1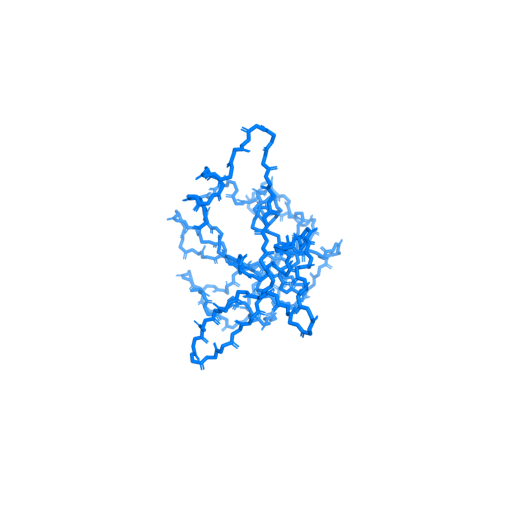 95 ? -3.592 3.215 -6.506 1.00 96.75 95 LEU A C 1
ATOM 756 O O . LEU A 1 95 ? -2.635 3.461 -7.238 1.00 96.75 95 LEU A O 1
ATOM 760 N N . THR A 1 96 ? -4.096 1.985 -6.384 1.00 96.75 96 THR A N 1
ATOM 761 C CA . THR A 1 96 ? -3.598 0.823 -7.139 1.00 96.75 96 THR A CA 1
ATOM 762 C C . THR A 1 96 ? -4.412 0.522 -8.403 1.00 96.75 96 THR A C 1
ATOM 764 O O . THR A 1 96 ? -4.024 -0.342 -9.189 1.00 96.75 96 THR A O 1
ATOM 767 N N . GLU A 1 97 ? -5.495 1.266 -8.663 1.00 95.94 97 GLU A N 1
ATOM 768 C CA . GLU A 1 97 ? -6.418 1.060 -9.792 1.00 95.94 97 GLU A CA 1
ATOM 769 C C . GLU A 1 97 ? -5.707 1.035 -11.152 1.00 95.94 97 GLU A C 1
ATOM 771 O O . GLU A 1 97 ? -6.077 0.256 -12.026 1.00 95.94 97 GLU A O 1
ATOM 776 N N . PHE A 1 98 ? -4.653 1.841 -11.332 1.00 94.81 98 PHE A N 1
ATOM 777 C CA . PHE A 1 98 ? -3.912 1.945 -12.597 1.00 94.81 98 PHE A CA 1
ATOM 778 C C . PHE A 1 98 ? -3.435 0.584 -13.135 1.00 94.81 98 PHE A C 1
ATOM 780 O O . PHE A 1 98 ? -3.367 0.401 -14.351 1.00 94.81 98 PHE A O 1
ATOM 787 N N . GLN A 1 99 ? -3.134 -0.362 -12.240 1.00 94.12 99 GLN A N 1
ATOM 788 C CA . GLN A 1 99 ? -2.755 -1.730 -12.579 1.00 94.12 99 GLN A CA 1
ATOM 789 C C . GLN A 1 99 ? -3.849 -2.734 -12.199 1.00 94.12 99 GLN A C 1
ATOM 791 O O . GLN A 1 99 ? -4.157 -3.620 -12.995 1.00 94.12 99 GLN A O 1
ATOM 796 N N . GLU A 1 100 ? -4.465 -2.597 -11.023 1.00 95.06 100 GLU A N 1
ATOM 797 C CA . GLU A 1 100 ? -5.443 -3.578 -10.533 1.00 95.06 100 GLU A CA 1
ATOM 798 C C . GLU A 1 100 ? -6.750 -3.591 -11.335 1.00 95.06 100 GLU A C 1
ATOM 800 O O . GLU A 1 100 ? -7.441 -4.602 -11.345 1.00 95.06 100 GLU A O 1
ATOM 805 N N . ARG A 1 101 ? -7.059 -2.545 -12.116 1.00 94.25 101 ARG A N 1
ATOM 806 C CA . ARG A 1 101 ? -8.212 -2.532 -13.041 1.00 94.25 101 ARG A CA 1
ATOM 807 C C . ARG A 1 101 ? -8.216 -3.653 -14.085 1.00 94.25 101 ARG A C 1
ATOM 809 O O . ARG A 1 101 ? -9.237 -3.869 -14.733 1.00 94.25 101 ARG A O 1
ATOM 816 N N . PHE A 1 102 ? -7.073 -4.299 -14.316 1.00 92.94 102 PHE A N 1
ATOM 817 C CA . PHE A 1 102 ? -6.935 -5.412 -15.258 1.00 92.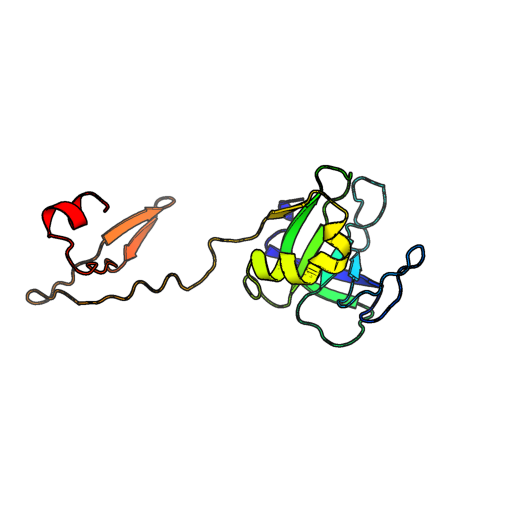94 102 PHE A CA 1
ATOM 818 C C . PHE A 1 102 ? -7.124 -6.786 -14.594 1.00 92.94 102 PHE A C 1
ATOM 820 O O . PHE A 1 102 ? -7.068 -7.804 -15.283 1.00 92.94 102 PHE A O 1
ATOM 827 N N . PHE A 1 103 ? -7.359 -6.823 -13.280 1.00 93.06 103 PHE A N 1
ATOM 828 C CA . PHE A 1 103 ? -7.504 -8.038 -12.486 1.00 93.06 103 PHE A CA 1
ATOM 829 C C . PHE A 1 103 ? -8.831 -8.042 -11.725 1.00 93.06 103 PHE A C 1
ATOM 831 O O . PHE A 1 103 ? -9.421 -7.000 -11.445 1.00 93.06 103 PHE A O 1
ATOM 838 N N . GLU A 1 104 ? -9.306 -9.235 -11.373 1.00 92.81 104 GLU A N 1
ATOM 839 C CA . GLU A 1 104 ? -10.398 -9.372 -10.415 1.00 92.81 104 GLU A CA 1
ATOM 840 C C . GLU A 1 104 ? -9.786 -9.467 -9.018 1.00 92.81 104 GLU A C 1
ATOM 842 O O . GLU A 1 104 ? -9.340 -10.536 -8.600 1.00 92.81 104 GLU A O 1
ATOM 847 N N . SER A 1 105 ? -9.714 -8.333 -8.320 1.00 92.31 105 SER A N 1
ATOM 848 C CA . SER A 1 105 ? -9.015 -8.225 -7.039 1.00 92.31 105 SER A CA 1
ATOM 849 C C . SER A 1 105 ? -9.936 -7.879 -5.870 1.00 92.31 105 SER A C 1
ATOM 851 O O . SER A 1 105 ? -10.763 -6.974 -5.982 1.00 92.31 105 SER A O 1
ATOM 853 N N . ASP A 1 106 ? -9.706 -8.507 -4.719 1.00 91.62 106 ASP A N 1
ATOM 854 C CA . ASP A 1 106 ? -10.257 -8.113 -3.422 1.00 91.62 106 ASP A CA 1
ATOM 855 C C . ASP A 1 106 ? -9.150 -7.577 -2.509 1.00 91.62 106 ASP A C 1
ATOM 857 O O . ASP A 1 106 ? -8.026 -8.070 -2.514 1.00 91.62 106 ASP A O 1
ATOM 861 N N . ILE A 1 107 ? -9.468 -6.579 -1.682 1.00 91.94 107 ILE A N 1
ATOM 862 C CA . ILE A 1 107 ? -8.503 -5.984 -0.746 1.00 91.94 107 ILE A CA 1
ATOM 863 C C . ILE A 1 107 ? -8.864 -6.359 0.692 1.00 91.94 107 ILE A C 1
ATOM 865 O O . ILE A 1 107 ? -10.000 -6.147 1.133 1.00 91.94 107 ILE A O 1
ATOM 869 N N . ILE A 1 108 ? -7.879 -6.890 1.415 1.00 89.88 108 ILE A N 1
ATOM 870 C CA . ILE A 1 108 ? -7.933 -7.222 2.840 1.00 89.88 108 ILE A CA 1
ATOM 871 C C . ILE A 1 108 ? -7.097 -6.194 3.605 1.00 89.88 108 ILE A C 1
ATOM 873 O O . ILE A 1 108 ? -5.899 -6.054 3.364 1.00 89.88 108 ILE A O 1
ATOM 877 N N . THR A 1 109 ? -7.723 -5.501 4.549 1.00 87.94 109 THR A N 1
ATOM 878 C CA . THR A 1 109 ? -7.130 -4.451 5.390 1.00 87.94 109 THR A CA 1
ATOM 879 C C . THR A 1 109 ? -7.522 -4.663 6.849 1.00 87.94 109 THR A C 1
ATOM 881 O O . THR A 1 109 ? -8.445 -5.415 7.161 1.00 87.94 109 THR A O 1
ATOM 884 N N . PHE A 1 110 ? -6.843 -3.982 7.774 1.00 73.06 110 PHE A N 1
ATOM 885 C CA . PHE A 1 110 ? -7.319 -3.876 9.155 1.00 73.06 110 PHE A CA 1
ATOM 886 C C . PHE A 1 110 ? -8.472 -2.870 9.251 1.00 73.06 110 PHE A C 1
ATOM 888 O O . PHE A 1 110 ? -8.322 -1.782 9.802 1.00 73.06 110 PHE A O 1
ATOM 895 N N . ASP A 1 111 ? -9.642 -3.230 8.724 1.00 56.22 111 ASP A N 1
ATOM 896 C CA . ASP A 1 111 ? -10.827 -2.355 8.707 1.00 56.22 111 ASP A CA 1
ATOM 897 C C . ASP A 1 111 ? -11.254 -1.893 10.117 1.00 56.22 111 ASP A C 1
ATOM 899 O O . ASP A 1 111 ? -11.876 -0.844 10.285 1.00 56.22 111 ASP A O 1
ATOM 903 N N . TYR A 1 112 ? -10.847 -2.636 11.150 1.00 51.62 112 TYR A N 1
ATOM 904 C CA . TYR A 1 112 ? -11.211 -2.438 12.552 1.00 51.62 112 TYR A CA 1
ATOM 905 C C . TYR A 1 112 ? -10.296 -1.492 13.351 1.00 51.62 112 TYR A C 1
ATOM 907 O O . TYR A 1 112 ? -10.617 -1.178 14.494 1.00 51.62 112 TYR A O 1
ATOM 915 N N . ILE A 1 113 ? -9.177 -1.000 12.797 1.00 49.84 113 ILE A N 1
ATOM 916 C CA . ILE A 1 113 ? -8.268 -0.069 13.509 1.00 49.84 113 ILE A CA 1
ATOM 917 C C . ILE A 1 113 ? -8.453 1.383 13.016 1.00 49.84 113 ILE A C 1
ATOM 919 O O . ILE A 1 113 ? -7.619 2.263 13.242 1.00 49.84 113 ILE A O 1
ATOM 923 N N . LYS A 1 114 ? -9.601 1.716 12.407 1.00 43.91 114 LYS A N 1
ATOM 924 C CA . LYS A 1 114 ? -10.046 3.116 12.399 1.00 43.91 114 LYS A CA 1
ATOM 925 C C . LYS A 1 114 ? -10.316 3.524 13.847 1.00 43.91 114 LYS A C 1
ATOM 927 O O . LYS A 1 114 ? -11.363 3.227 14.409 1.00 43.91 114 LYS A O 1
ATOM 932 N N . LYS A 1 115 ? -9.385 4.283 14.431 1.00 43.06 115 LYS A N 1
ATOM 933 C CA . LYS A 1 115 ? -9.464 4.932 15.757 1.00 43.06 115 LYS A CA 1
ATOM 934 C C . LYS A 1 115 ? -10.575 6.001 15.863 1.00 43.06 115 LYS A C 1
ATOM 936 O O . LYS A 1 115 ? -10.466 6.953 16.628 1.00 43.06 115 LYS A O 1
ATOM 941 N N . SER A 1 116 ? -11.611 5.900 15.035 1.00 41.81 116 SER A N 1
ATOM 942 C CA . SER A 1 116 ? -12.670 6.881 14.874 1.00 41.81 116 SER A CA 1
ATOM 943 C C . SER A 1 116 ? -13.860 6.243 14.147 1.00 41.81 116 SER A C 1
ATOM 945 O O . SER A 1 116 ? -14.189 6.612 13.020 1.00 41.81 116 SER A O 1
ATOM 947 N N . ILE A 1 117 ? -14.582 5.357 14.825 1.00 41.81 117 ILE A N 1
ATOM 948 C CA . ILE A 1 117 ? -16.004 5.668 14.954 1.00 41.81 117 ILE A CA 1
ATOM 949 C C . ILE A 1 117 ? -16.027 6.677 16.097 1.00 41.81 117 ILE A C 1
ATOM 951 O O . ILE A 1 117 ? -15.767 6.328 17.247 1.00 41.81 117 ILE A O 1
ATOM 955 N N . ARG A 1 118 ? -16.209 7.966 15.789 1.00 40.38 118 ARG A N 1
ATOM 956 C CA . ARG A 1 118 ? -16.565 8.913 16.845 1.00 40.38 118 ARG A CA 1
ATOM 957 C C . ARG A 1 118 ? -17.893 8.421 17.411 1.00 40.38 118 ARG A C 1
ATOM 959 O O . ARG A 1 118 ? -18.934 8.691 16.818 1.00 40.38 118 ARG A O 1
ATOM 966 N N . ASN A 1 119 ? -17.873 7.771 18.570 1.00 39.91 119 ASN A N 1
ATOM 967 C CA . ASN A 1 119 ? -19.021 7.848 19.457 1.00 39.91 119 ASN A CA 1
ATOM 968 C C . ASN A 1 119 ? -19.115 9.318 19.857 1.00 39.91 119 ASN A C 1
ATOM 970 O O . ASN A 1 119 ? -18.379 9.804 20.714 1.00 39.91 119 ASN A O 1
ATOM 974 N N . THR A 1 120 ? -19.961 10.068 19.154 1.00 42.38 120 THR A N 1
ATOM 975 C CA . THR A 1 120 ? -20.351 11.391 19.622 1.00 42.38 120 THR A CA 1
ATOM 976 C C . THR A 1 120 ? -21.221 11.139 20.840 1.00 42.38 120 THR A C 1
ATOM 978 O O . THR A 1 120 ? -22.399 10.819 20.703 1.00 42.38 120 THR A O 1
ATOM 981 N N . VAL A 1 121 ? -20.634 11.221 22.031 1.00 47.97 121 VAL A N 1
ATOM 982 C CA . VAL A 1 121 ? -21.403 11.241 23.275 1.00 47.97 121 VAL A CA 1
ATOM 983 C C . VAL A 1 121 ? -22.217 12.528 23.246 1.00 47.97 121 VAL A C 1
ATOM 985 O O . VAL A 1 121 ? -21.696 13.604 23.527 1.00 47.97 121 VAL A O 1
ATOM 988 N N . LYS A 1 122 ? -23.479 12.446 22.815 1.00 41.56 122 LYS A N 1
ATOM 989 C CA . LYS A 1 122 ? -24.359 13.621 22.739 1.00 41.56 122 LYS A CA 1
ATOM 990 C C . LYS A 1 122 ? -24.782 14.113 24.129 1.00 41.56 122 LYS A C 1
ATOM 992 O O . LYS A 1 122 ? -25.101 15.289 24.262 1.00 41.56 122 LYS A O 1
ATOM 997 N N . ALA A 1 123 ? -24.744 13.257 25.156 1.00 45.09 123 ALA A N 1
ATOM 998 C CA . ALA A 1 123 ? -24.996 13.641 26.543 1.00 45.09 123 ALA A CA 1
ATOM 999 C C . ALA A 1 123 ? -24.315 12.691 27.545 1.00 45.09 123 ALA A C 1
ATOM 1001 O O . ALA A 1 123 ? -24.359 11.473 27.388 1.00 45.09 123 ALA A O 1
ATOM 1002 N N . LEU A 1 124 ? -23.727 13.260 28.603 1.00 47.31 124 LEU A N 1
ATOM 1003 C CA . LEU A 1 124 ? -23.348 12.547 29.826 1.00 47.31 124 LEU A CA 1
ATOM 1004 C C . LEU A 1 124 ? -24.547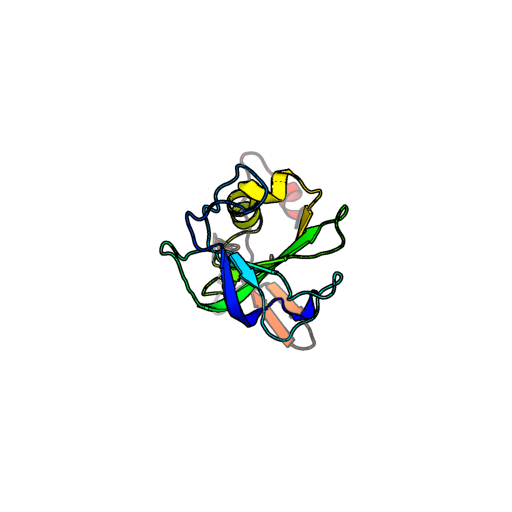 12.583 30.778 1.00 47.31 124 LEU A C 1
ATOM 1006 O O . LEU A 1 124 ? -24.908 13.650 31.273 1.00 47.31 124 LEU A O 1
ATOM 1010 N N . ILE A 1 125 ? -25.163 11.432 31.042 1.00 56.03 125 ILE A N 1
ATOM 1011 C CA . ILE A 1 125 ? -26.201 11.324 32.071 1.00 56.03 125 ILE A CA 1
ATOM 1012 C C . ILE A 1 125 ? -25.491 11.045 33.395 1.00 56.03 125 ILE A C 1
ATOM 1014 O O . ILE A 1 125 ? -24.961 9.953 33.607 1.00 56.03 125 ILE A O 1
ATOM 1018 N N . LYS A 1 126 ? -25.452 12.060 34.263 1.00 48.25 126 LYS A N 1
ATOM 1019 C CA . LYS A 1 126 ? -24.907 11.972 35.620 1.00 48.25 126 LYS A CA 1
ATOM 1020 C C . LYS A 1 126 ? -26.060 12.016 36.620 1.00 48.25 126 LYS A C 1
ATOM 1022 O O . LYS A 1 126 ? -26.863 12.945 36.597 1.00 48.25 126 LYS A O 1
ATOM 1027 N N . SER A 1 127 ? -26.132 11.017 37.494 1.00 55.50 127 SER A N 1
ATOM 1028 C CA . SER A 1 127 ? -27.005 11.021 38.670 1.00 55.50 127 SER A CA 1
ATOM 1029 C C . SER A 1 127 ? -26.107 10.877 39.889 1.00 55.50 127 SER A C 1
ATOM 1031 O O . SER A 1 127 ? -25.407 9.871 40.021 1.00 55.50 127 SER A O 1
ATOM 1033 N N . GLU A 1 128 ? -26.056 11.925 40.712 1.00 67.94 128 GLU A N 1
ATOM 1034 C CA . GLU A 1 128 ? -25.076 12.054 41.799 1.00 67.94 128 GLU A CA 1
ATOM 1035 C C . GLU A 1 128 ? -23.652 11.772 41.287 1.00 67.94 128 GLU A C 1
ATOM 1037 O O . GLU A 1 128 ? -23.245 12.419 40.330 1.00 67.94 128 GLU A O 1
ATOM 1042 N N . ASP A 1 129 ? -22.904 10.815 41.843 1.00 62.88 129 ASP A N 1
ATOM 1043 C CA . ASP A 1 129 ? -21.518 10.510 41.447 1.00 62.88 129 ASP A CA 1
ATOM 1044 C C . ASP A 1 129 ? -21.372 9.372 40.418 1.00 62.88 129 ASP A C 1
ATOM 1046 O O . ASP A 1 129 ? -20.282 8.828 40.239 1.00 62.88 129 ASP A O 1
ATOM 1050 N N . LYS A 1 130 ? -22.447 8.996 39.714 1.00 57.97 130 LYS A N 1
ATOM 1051 C CA . LYS A 1 130 ? -22.441 7.866 38.766 1.00 57.97 130 LYS A CA 1
ATOM 1052 C C . LYS A 1 130 ? -22.580 8.321 37.313 1.00 57.97 130 LYS A C 1
ATOM 1054 O O . LYS A 1 130 ? -23.313 9.265 37.018 1.00 57.97 130 LYS A O 1
ATOM 1059 N N . ILE A 1 131 ? -21.891 7.619 36.412 1.00 62.62 131 ILE A N 1
ATOM 1060 C CA . ILE A 1 131 ? -21.911 7.834 34.957 1.00 62.62 131 ILE A CA 1
ATOM 1061 C C . ILE A 1 131 ? -22.423 6.555 34.291 1.00 62.62 131 ILE A C 1
ATOM 1063 O O . ILE A 1 131 ? -21.989 5.461 34.649 1.00 62.62 131 ILE A O 1
ATOM 1067 N N . LEU A 1 132 ? -23.332 6.694 33.323 1.00 62.28 132 LEU A N 1
ATOM 1068 C CA . LEU A 1 132 ? -23.798 5.570 32.513 1.00 62.28 132 LEU A CA 1
ATOM 1069 C C . LEU A 1 132 ? -22.735 5.166 31.479 1.00 62.28 132 LEU A C 1
ATOM 1071 O O . LEU A 1 132 ? -22.309 5.989 30.667 1.00 62.28 132 LEU A O 1
ATOM 1075 N N . VAL A 1 133 ? -22.360 3.889 31.489 1.00 64.94 133 VAL A N 1
ATOM 1076 C CA . VAL A 1 133 ? -21.468 3.241 30.519 1.00 64.94 133 VAL A CA 1
ATOM 1077 C C . VAL A 1 133 ? -22.113 1.948 30.020 1.00 64.94 133 VAL A C 1
ATOM 1079 O O . VAL A 1 133 ? -22.928 1.351 30.722 1.00 64.94 133 VAL A O 1
ATOM 1082 N N . LEU A 1 134 ? -21.754 1.532 28.812 1.00 61.12 134 LEU A N 1
ATOM 1083 C CA . LEU A 1 134 ? -22.000 0.200 28.274 1.00 61.12 134 LEU A CA 1
ATOM 1084 C C . LEU A 1 134 ? -20.787 -0.678 28.589 1.00 61.12 134 LEU A C 1
ATOM 1086 O O . LEU A 1 134 ? -19.650 -0.211 28.502 1.00 61.12 134 LEU A O 1
ATOM 1090 N N . GLU A 1 135 ? -21.038 -1.919 28.981 1.00 67.88 135 GLU A N 1
ATOM 1091 C CA . GLU A 1 135 ? -20.018 -2.909 29.324 1.00 67.88 135 GLU A CA 1
ATOM 1092 C C . GLU A 1 135 ? -19.904 -3.941 28.197 1.00 67.88 135 GLU A C 1
ATOM 1094 O O . GLU A 1 135 ? -20.915 -4.470 27.737 1.00 67.88 135 GLU A O 1
ATOM 1099 N N . GLU A 1 136 ? -18.680 -4.241 27.770 1.00 63.38 136 GLU A N 1
ATOM 1100 C CA . GLU A 1 136 ? -18.379 -5.264 26.769 1.00 63.38 136 GLU A CA 1
ATOM 1101 C C . GLU A 1 136 ? -17.227 -6.150 27.261 1.00 63.38 136 GLU A C 1
ATOM 1103 O O . GLU A 1 136 ? -16.218 -5.653 27.760 1.00 63.38 136 GLU A O 1
ATOM 1108 N N . VAL A 1 137 ? -17.355 -7.471 27.116 1.00 69.00 137 VAL A N 1
ATOM 1109 C CA . VAL A 1 137 ? -16.321 -8.434 27.528 1.00 69.00 137 VAL A CA 1
ATOM 1110 C C . VAL A 1 137 ? -15.690 -9.065 26.293 1.00 69.00 137 VAL A C 1
ATOM 1112 O O . VAL A 1 137 ? -16.378 -9.695 25.491 1.00 69.00 137 VAL A O 1
ATOM 1115 N N . CYS A 1 138 ? -14.371 -8.937 26.153 1.00 53.44 138 CYS A N 1
ATOM 1116 C CA . CYS A 1 138 ? -13.611 -9.503 25.043 1.00 53.44 138 CYS A CA 1
ATOM 1117 C C . CYS A 1 138 ? -12.365 -10.228 25.562 1.00 53.44 138 CYS A C 1
ATOM 1119 O O . CYS A 1 138 ? -11.550 -9.637 26.263 1.00 53.44 138 CYS A O 1
ATOM 1121 N N . LYS A 1 139 ? -12.206 -11.509 25.193 1.00 63.44 139 LYS A N 1
ATOM 1122 C CA . LYS A 1 139 ? -11.072 -12.375 25.589 1.00 63.44 139 LYS A CA 1
ATOM 1123 C C . LYS A 1 139 ? -10.760 -12.325 27.095 1.00 63.44 139 LYS A C 1
ATOM 1125 O O . LYS A 1 139 ? -9.610 -12.153 27.482 1.00 63.44 139 LYS A O 1
ATOM 1130 N N . ASP A 1 140 ? -11.802 -12.471 27.912 1.00 73.12 140 ASP A N 1
ATOM 1131 C CA . ASP A 1 140 ? -11.746 -12.469 29.383 1.00 73.12 140 ASP A CA 1
ATOM 1132 C C . ASP A 1 140 ? -11.350 -11.125 30.031 1.00 73.12 140 ASP A C 1
ATOM 1134 O O . ASP A 1 140 ? -11.134 -11.058 31.240 1.00 73.12 140 ASP A O 1
ATOM 1138 N N . GLU A 1 141 ? -11.323 -10.036 29.257 1.00 45.38 141 GLU A N 1
ATOM 1139 C CA . GLU A 1 141 ? -11.137 -8.668 29.747 1.00 45.38 141 GLU A CA 1
ATOM 1140 C C . GLU A 1 141 ? -12.415 -7.835 29.549 1.00 45.38 141 GLU A C 1
ATOM 1142 O O . GLU A 1 141 ? -13.065 -7.902 28.502 1.00 45.38 141 GLU A O 1
ATOM 1147 N N . THR A 1 142 ? -12.778 -7.035 30.556 1.00 62.91 142 THR A N 1
ATOM 1148 C CA . THR A 1 142 ? -13.965 -6.163 30.528 1.00 62.91 142 THR A CA 1
ATOM 1149 C C . THR A 1 142 ? -13.593 -4.736 30.133 1.00 62.91 142 THR A C 1
ATOM 1151 O O . THR A 1 142 ? -12.719 -4.113 30.739 1.00 62.91 142 THR A O 1
ATOM 1154 N N . TYR A 1 143 ? -14.320 -4.192 29.164 1.00 53.97 143 TYR A N 1
ATOM 1155 C CA . TYR A 1 143 ? -14.186 -2.841 28.638 1.00 53.97 143 TYR A CA 1
ATOM 1156 C C . TYR A 1 143 ? -15.478 -2.055 28.890 1.00 53.97 143 TYR A C 1
ATOM 1158 O O . TYR A 1 143 ? -16.575 -2.595 28.792 1.00 53.97 143 TYR A O 1
ATOM 1166 N N . TYR A 1 144 ? -15.354 -0.760 29.191 1.00 61.00 144 TYR A N 1
ATOM 1167 C CA . TYR A 1 144 ? -16.499 0.134 29.378 1.00 61.00 144 TYR A CA 1
ATOM 1168 C C . TYR A 1 144 ? -16.431 1.281 28.377 1.00 61.00 144 TYR A C 1
ATOM 1170 O O . TYR A 1 144 ? -15.409 1.966 28.283 1.00 61.00 144 TYR A O 1
ATOM 1178 N N . HIS A 1 145 ? -17.517 1.525 27.649 1.00 58.31 145 HIS A N 1
ATOM 1179 C CA . HIS A 1 145 ? -17.600 2.616 26.685 1.00 58.31 145 HIS A CA 1
ATOM 1180 C C . HIS A 1 145 ? -18.872 3.442 26.868 1.00 58.31 145 HIS A C 1
ATOM 1182 O O . HIS A 1 145 ? -19.888 2.977 27.372 1.00 58.31 145 HIS A O 1
ATOM 1188 N N . LEU A 1 146 ? -18.828 4.713 26.473 1.00 60.88 146 LEU A N 1
ATOM 1189 C CA . LEU A 1 146 ? -20.003 5.579 26.549 1.00 60.88 146 LEU A CA 1
ATOM 1190 C C . LEU A 1 146 ? -20.986 5.224 25.416 1.00 60.88 146 LEU A C 1
ATOM 1192 O O . LEU A 1 146 ? -20.533 4.963 24.293 1.00 60.88 146 LEU A O 1
ATOM 1196 N N . PRO A 1 147 ? -22.306 5.213 25.681 1.00 59.16 147 PRO A N 1
ATOM 1197 C CA . PRO A 1 147 ? -23.305 4.964 24.648 1.00 59.16 147 PRO A CA 1
ATOM 1198 C C . PRO A 1 147 ? -23.260 6.054 23.564 1.00 59.16 147 PRO A C 1
ATOM 1200 O O . PRO A 1 147 ? -23.140 7.245 23.863 1.00 59.16 147 PRO A O 1
ATOM 1203 N N . GLY A 1 148 ? -23.344 5.641 22.298 1.00 54.84 148 GLY A N 1
ATOM 1204 C CA . GLY A 1 148 ? -23.488 6.523 21.137 1.00 54.84 148 GLY A CA 1
ATOM 1205 C C . GLY A 1 148 ? -24.894 6.420 20.538 1.00 54.84 148 GLY A C 1
ATOM 1206 O O . GLY A 1 148 ? -25.499 5.357 20.591 1.00 54.84 148 GLY A O 1
ATOM 1207 N N . GLY A 1 149 ? -25.417 7.513 19.970 1.00 51.00 149 GLY A N 1
ATOM 1208 C CA . GLY A 1 149 ? -26.696 7.507 19.246 1.00 51.00 149 GLY A CA 1
ATOM 1209 C C . GLY A 1 149 ? -27.233 8.907 18.935 1.00 51.00 149 GLY A C 1
ATOM 1210 O O . GLY A 1 149 ? -26.983 9.867 19.669 1.00 51.00 149 GLY A O 1
ATOM 1211 N N . GLY A 1 150 ? -27.954 9.050 17.824 1.00 46.56 150 GLY A N 1
ATOM 1212 C CA . GLY A 1 150 ? -28.689 10.257 17.456 1.00 46.56 150 GLY A CA 1
ATOM 1213 C C . GLY A 1 150 ? -30.072 9.888 16.929 1.00 46.56 150 GLY A C 1
ATOM 1214 O O . GLY A 1 150 ? -30.172 8.942 16.168 1.00 46.56 150 GLY A O 1
ATOM 1215 N N . ILE A 1 151 ? -31.093 10.641 17.342 1.00 40.53 151 ILE A N 1
ATOM 1216 C CA . ILE A 1 151 ? -32.476 10.515 16.857 1.00 40.53 151 ILE A CA 1
ATOM 1217 C C . ILE A 1 151 ? -32.570 11.223 15.501 1.00 40.53 151 ILE A C 1
ATOM 1219 O O . ILE A 1 151 ? -32.155 12.387 15.400 1.00 40.53 151 ILE A O 1
ATOM 1223 N N . GLU A 1 152 ? -33.080 10.546 14.472 1.00 43.41 152 GLU A N 1
ATOM 1224 C CA . GLU A 1 152 ? -33.373 11.189 13.188 1.00 43.41 152 GLU A CA 1
ATOM 1225 C C . GLU A 1 152 ? -34.689 11.983 13.240 1.00 43.41 152 GLU A C 1
ATOM 1227 O O . GLU A 1 152 ? -35.567 11.763 14.075 1.00 43.41 152 GLU A O 1
ATOM 1232 N N . PHE A 1 153 ? -34.824 12.983 12.366 1.00 32.22 153 PHE A N 1
ATOM 1233 C CA . PHE A 1 153 ? -35.987 13.870 12.373 1.00 32.22 153 PHE A CA 1
ATOM 1234 C C . PHE A 1 153 ? -37.264 13.081 12.026 1.00 32.22 153 PHE A C 1
ATOM 1236 O O . PHE A 1 153 ? -37.387 12.601 10.903 1.00 32.22 153 PHE A O 1
ATOM 1243 N N . LEU A 1 154 ? -38.212 13.027 12.978 1.00 39.75 154 LEU A N 1
ATOM 1244 C CA . LEU A 1 154 ? -39.494 12.284 12.986 1.00 39.75 154 LEU A CA 1
ATOM 1245 C C . LEU A 1 154 ? -39.460 10.847 13.536 1.00 39.75 154 LEU A C 1
ATOM 1247 O O . LEU A 1 154 ? -40.507 10.200 13.566 1.00 39.75 154 LEU A O 1
ATOM 1251 N N . GLU A 1 155 ? -38.325 10.369 14.038 1.00 44.28 155 GLU A N 1
ATOM 1252 C CA . GLU A 1 155 ? -38.269 9.084 14.737 1.00 44.28 155 GLU A CA 1
ATOM 1253 C C . GLU A 1 155 ? -38.774 9.225 16.186 1.00 44.28 155 GLU A C 1
ATOM 1255 O O . GLU A 1 155 ? -38.448 10.192 16.884 1.00 44.28 155 GLU A O 1
ATOM 1260 N N . ASN A 1 156 ? -39.614 8.288 16.639 1.00 47.00 156 ASN A N 1
ATOM 1261 C CA . ASN A 1 156 ? -40.126 8.265 18.011 1.00 47.00 156 ASN A CA 1
ATOM 1262 C C . ASN A 1 156 ? -39.315 7.293 18.891 1.00 47.00 156 ASN A C 1
ATOM 1264 O O . ASN A 1 156 ? -38.577 6.442 18.399 1.00 47.00 156 ASN A O 1
ATOM 1268 N N . ASN A 1 157 ? -39.454 7.431 20.213 1.00 44.69 157 ASN A N 1
ATOM 1269 C CA . ASN A 1 157 ? -38.635 6.701 21.188 1.00 44.69 157 ASN A CA 1
ATOM 1270 C C . ASN A 1 157 ? -38.745 5.170 21.077 1.00 44.69 157 ASN A C 1
ATOM 1272 O O . ASN A 1 157 ? -37.766 4.482 21.356 1.00 44.69 157 ASN A O 1
ATOM 1276 N N . ASP A 1 158 ? -39.904 4.636 20.682 1.00 50.88 158 ASP A N 1
ATOM 1277 C CA . ASP A 1 158 ? -40.113 3.186 20.580 1.00 50.88 158 ASP A CA 1
ATOM 1278 C C . ASP A 1 158 ? -39.455 2.589 19.328 1.00 50.88 158 ASP A C 1
ATOM 1280 O O . ASP A 1 158 ? -39.143 1.396 19.301 1.00 50.88 158 ASP A O 1
ATOM 1284 N N . ASP A 1 159 ? -39.228 3.405 18.299 1.00 51.22 159 ASP A N 1
ATOM 1285 C CA . ASP A 1 159 ? -38.547 2.996 17.072 1.00 51.22 159 ASP A CA 1
ATOM 1286 C C . ASP A 1 159 ? -37.021 3.038 17.250 1.00 51.22 159 ASP A C 1
ATOM 1288 O O . ASP A 1 159 ? -36.344 2.064 16.916 1.00 51.22 159 ASP A O 1
ATOM 1292 N N . ALA A 1 160 ? -36.504 4.069 17.931 1.00 50.22 160 ALA A N 1
ATOM 1293 C CA . ALA A 1 160 ? -35.076 4.219 18.229 1.00 50.22 160 ALA A CA 1
ATOM 1294 C C . ALA A 1 160 ? -34.502 3.101 19.131 1.00 50.22 160 ALA A C 1
ATOM 1296 O O . ALA A 1 160 ? -33.304 2.822 19.089 1.00 50.22 160 ALA A O 1
ATOM 1297 N N . LEU A 1 161 ? -35.348 2.459 19.950 1.00 46.41 161 LEU A N 1
ATOM 1298 C CA . LEU A 1 161 ? -34.968 1.371 20.865 1.00 46.41 161 LEU A CA 1
ATOM 1299 C C . LEU A 1 161 ? -34.980 -0.026 20.220 1.00 46.41 161 LEU A C 1
ATOM 1301 O O . LEU A 1 161 ? -34.468 -0.970 20.814 1.00 46.41 161 LEU A O 1
ATOM 1305 N N . LYS A 1 162 ? -35.582 -0.201 19.035 1.00 47.75 162 LYS A N 1
ATOM 1306 C CA . LYS A 1 162 ? -35.608 -1.505 18.335 1.00 47.75 162 LYS A CA 1
ATOM 1307 C C . LYS A 1 162 ? -34.364 -1.756 17.489 1.00 47.75 162 LYS A C 1
ATOM 1309 O O . LYS A 1 162 ? -34.106 -2.896 17.115 1.00 47.75 162 LYS A O 1
ATOM 1314 N N . THR A 1 163 ? -33.638 -0.699 17.145 1.00 42.81 163 THR A N 1
ATOM 1315 C CA . THR A 1 163 ? -32.437 -0.736 16.296 1.00 42.81 163 THR A CA 1
ATOM 1316 C C . THR A 1 163 ? -31.131 -0.710 17.087 1.00 42.81 163 THR A C 1
ATOM 1318 O O . THR A 1 163 ? -30.059 -0.686 16.483 1.00 42.81 163 THR A O 1
ATOM 1321 N N . SER A 1 164 ? -31.222 -0.702 18.417 1.00 40.94 164 SER A N 1
ATOM 1322 C CA . SER A 1 164 ? -30.104 -0.848 19.352 1.00 40.94 164 SER A CA 1
ATOM 1323 C C . SER A 1 164 ? -29.958 -2.282 19.836 1.00 40.94 164 SER A C 1
ATOM 1325 O O . SER A 1 164 ? -30.990 -2.831 20.284 1.00 40.94 164 SER A O 1
#

Radius of gyration: 22.07 Å; chains: 1; bounding box: 56×32×64 Å

InterPro domains:
  IPR008162 Inorganic pyrophosphatase [PF00719] (24-105)
  IPR036649 Inorganic pyrophosphatase superfamily [G3DSA:3.90.80.10] (2-146)
  IPR036649 Inorganic pyrophosphatase superfamily [SSF50324] (5-115)

pLDDT: mean 77.88, std 20.17, range [32.22, 98.12]

Secondary structure (DSSP, 8-state):
-GGGTT-EEEEEEEE-TTPBPSSSS-B-SSEEEEETT---TTSSPEEEEE-S--S--SEEEEEEEEEEEESSSS--EEEEESSTTSS-HHHHHHHHHHHHTTS-EEEEE-GGG-S----------EETTEE--EEEEETTEEEEE-----PPTT--HHHHTT--

Sequence (164 aa):
MNKYLGQTVKIKIDRPLGSKHPKYDLFYPINYGYIEGTIAGDGEGIDAYILGEFEPLSEYEGKVIGIINRKNDNEDKLVLAKELNSYSKEQIQALTEFQERFFESDIITFDYIKKSIRNTVKALIKSEDKILVLEEVCKDETYYHLPGGGIEFLENNDDALKTS